Protein AF-A0AAE1LCQ9-F1 (afdb_monomer_lite)

InterPro domains:
  IPR027858 Protein BRAWNIN [PF14990] (91-135)
  IPR028183 Ubiquinol-cytochrome-c reductase complex assembly factor 5 [PF15114] (5-67)
  IPR028183 Ubiquinol-cytochrome-c reductase complex assembly factor 5 [PTHR35250] (4-75)

Organism: NCBI:txid407009

Structure (mmCIF, N/CA/C/O backbone):
data_AF-A0AAE1LCQ9-F1
#
_entry.id   AF-A0AAE1LCQ9-F1
#
loop_
_atom_site.group_PDB
_atom_site.id
_atom_site.type_symbol
_atom_site.label_atom_id
_atom_site.label_alt_id
_atom_site.label_comp_id
_atom_site.label_asym_id
_atom_site.label_entity_id
_atom_site.label_seq_id
_atom_site.pdbx_PDB_ins_code
_atom_site.Cartn_x
_atom_site.Cartn_y
_atom_site.Cartn_z
_atom_site.occupancy
_atom_site.B_iso_or_equiv
_atom_site.auth_seq_id
_atom_site.auth_comp_id
_atom_site.auth_asym_id
_atom_site.auth_atom_id
_atom_site.pdbx_PDB_model_num
ATOM 1 N N . MET A 1 1 ? 23.854 6.373 -14.107 1.00 40.31 1 MET A N 1
ATOM 2 C CA . MET A 1 1 ? 23.874 5.091 -14.846 1.00 40.31 1 MET A CA 1
ATOM 3 C C . MET A 1 1 ? 24.021 3.976 -13.820 1.00 40.31 1 MET A C 1
ATOM 5 O O . MET A 1 1 ? 25.042 3.927 -13.149 1.00 40.31 1 MET A O 1
ATOM 9 N N . TRP A 1 2 ? 22.970 3.187 -13.586 1.00 47.56 2 TRP A N 1
ATOM 10 C CA . TRP A 1 2 ? 22.926 2.194 -12.505 1.00 47.56 2 TRP A CA 1
ATOM 11 C C . TRP A 1 2 ? 23.998 1.109 -12.691 1.00 47.56 2 TRP A C 1
ATOM 13 O O . TRP A 1 2 ? 23.987 0.405 -13.700 1.00 47.56 2 TRP A O 1
ATOM 23 N N . ASN A 1 3 ? 24.907 0.953 -11.724 1.00 51.62 3 ASN A N 1
ATOM 24 C CA . ASN A 1 3 ? 25.948 -0.074 -11.767 1.00 51.62 3 ASN A CA 1
ATOM 25 C C . ASN A 1 3 ? 25.475 -1.315 -10.995 1.00 51.62 3 ASN A C 1
ATOM 27 O O . ASN A 1 3 ? 25.832 -1.543 -9.839 1.00 51.62 3 ASN A O 1
ATOM 31 N N . PHE A 1 4 ? 24.579 -2.089 -11.610 1.00 60.59 4 PHE A N 1
ATOM 32 C CA . PHE A 1 4 ? 24.112 -3.346 -11.029 1.00 60.59 4 PHE A CA 1
ATOM 33 C C . PHE A 1 4 ? 25.272 -4.348 -10.978 1.00 60.59 4 PHE A C 1
ATOM 35 O O . PHE A 1 4 ? 25.748 -4.812 -12.011 1.00 60.59 4 PHE A O 1
ATOM 42 N N . ARG A 1 5 ? 25.702 -4.714 -9.763 1.00 68.69 5 ARG A N 1
ATOM 43 C CA . ARG A 1 5 ? 26.813 -5.656 -9.529 1.00 68.69 5 ARG A CA 1
ATOM 44 C C . ARG A 1 5 ? 26.569 -7.045 -10.148 1.00 68.69 5 ARG A C 1
ATOM 46 O O . ARG A 1 5 ? 27.521 -7.723 -10.513 1.00 68.69 5 ARG A O 1
ATOM 53 N N . SER A 1 6 ? 25.310 -7.471 -10.299 1.00 78.50 6 SER A N 1
ATOM 54 C CA . SER A 1 6 ? 24.944 -8.761 -10.904 1.00 78.50 6 SER A CA 1
ATOM 55 C C . SER A 1 6 ? 24.273 -8.580 -12.266 1.00 78.50 6 SER A C 1
ATOM 57 O O . SER A 1 6 ? 23.207 -7.968 -12.378 1.00 78.50 6 SER A O 1
ATOM 59 N N . LYS A 1 7 ? 24.868 -9.182 -13.305 1.00 80.94 7 LYS A N 1
ATOM 60 C CA . LYS A 1 7 ? 24.353 -9.146 -14.684 1.00 80.94 7 LYS A CA 1
ATOM 61 C C . LYS A 1 7 ? 22.967 -9.793 -14.807 1.00 80.94 7 LYS A C 1
ATOM 63 O O . LYS A 1 7 ? 22.137 -9.288 -15.555 1.00 80.94 7 LYS A O 1
ATOM 68 N N . ARG A 1 8 ? 22.686 -10.846 -14.026 1.00 81.38 8 ARG A N 1
ATOM 69 C CA . ARG A 1 8 ? 21.384 -11.542 -14.026 1.00 81.38 8 ARG A CA 1
ATOM 70 C C . ARG A 1 8 ? 20.268 -10.675 -13.455 1.00 81.38 8 ARG A C 1
ATOM 72 O O . ARG A 1 8 ? 19.194 -10.615 -14.040 1.00 81.38 8 ARG A O 1
ATOM 79 N N . LEU A 1 9 ? 20.546 -9.959 -12.365 1.00 76.12 9 LEU A N 1
ATOM 80 C CA . LEU A 1 9 ? 19.574 -9.065 -11.733 1.00 76.12 9 LEU A CA 1
ATOM 81 C C . LEU A 1 9 ? 19.228 -7.896 -12.663 1.00 76.12 9 LEU A C 1
ATOM 83 O O . LEU A 1 9 ? 18.062 -7.581 -12.871 1.00 76.12 9 LEU A O 1
ATOM 87 N N . ALA A 1 10 ? 20.247 -7.320 -13.305 1.00 77.31 10 ALA A N 1
ATOM 88 C CA . ALA A 1 10 ? 20.065 -6.266 -14.297 1.00 77.31 10 ALA A CA 1
ATOM 89 C C . ALA A 1 10 ? 19.301 -6.744 -15.541 1.00 77.31 10 ALA A C 1
ATOM 91 O O . ALA A 1 10 ? 18.628 -5.953 -16.197 1.00 77.31 10 ALA A O 1
ATOM 92 N N . GLN A 1 11 ? 19.444 -8.016 -15.917 1.00 80.19 11 GLN A N 1
ATOM 93 C CA . GLN A 1 11 ? 18.751 -8.603 -17.062 1.00 80.19 11 GLN A CA 1
ATOM 94 C C . GLN A 1 11 ? 17.288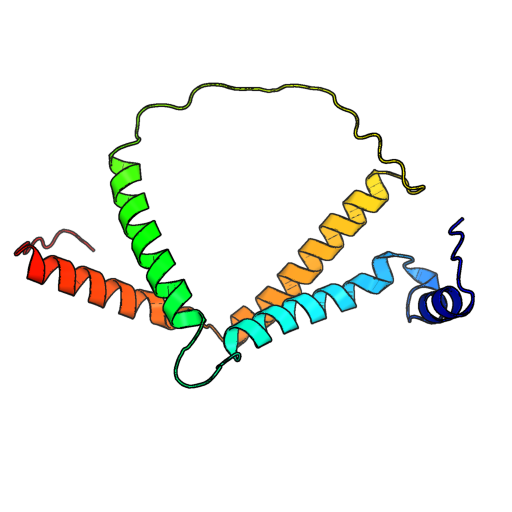 -8.918 -16.732 1.00 80.19 11 GLN A C 1
ATOM 96 O O . GLN A 1 11 ? 16.418 -8.582 -17.526 1.00 80.19 11 GLN A O 1
ATOM 101 N N . LEU A 1 12 ? 17.012 -9.441 -15.534 1.00 80.44 12 LEU A N 1
ATOM 102 C CA . LEU A 1 12 ? 15.657 -9.612 -15.001 1.00 80.44 12 LEU A CA 1
ATOM 103 C C . LEU A 1 12 ? 14.906 -8.279 -14.915 1.00 80.44 12 LEU A C 1
ATOM 105 O O . LEU A 1 12 ? 13.807 -8.162 -15.447 1.00 80.44 12 LEU A O 1
ATOM 109 N N . LEU A 1 13 ? 15.529 -7.256 -14.319 1.00 76.12 13 LEU A N 1
ATOM 110 C CA . LEU A 1 13 ? 14.911 -5.940 -14.139 1.00 76.12 13 LEU A CA 1
ATOM 111 C C . LEU A 1 13 ? 14.621 -5.246 -15.484 1.00 76.12 13 LEU A C 1
ATOM 113 O O . LEU A 1 13 ? 13.584 -4.613 -15.642 1.00 76.12 13 LEU A O 1
ATOM 117 N N . ARG A 1 14 ? 15.511 -5.405 -16.478 1.00 73.06 14 ARG A N 1
ATOM 118 C CA . ARG A 1 14 ? 15.331 -4.849 -17.834 1.00 73.06 14 ARG A CA 1
ATOM 119 C C . ARG A 1 14 ? 14.323 -5.610 -18.695 1.00 73.06 14 ARG A C 1
ATOM 121 O O . ARG A 1 14 ? 13.810 -5.024 -19.644 1.00 73.06 14 ARG A O 1
ATOM 128 N N . ASN A 1 15 ? 14.064 -6.884 -18.397 1.00 85.31 15 ASN A N 1
ATOM 129 C CA . ASN A 1 15 ? 13.074 -7.693 -19.112 1.00 85.31 15 ASN A CA 1
ATOM 130 C C . ASN A 1 15 ? 11.643 -7.482 -18.586 1.00 85.31 15 ASN A C 1
ATOM 132 O O . ASN A 1 15 ? 10.701 -8.054 -19.126 1.00 85.31 15 ASN A O 1
ATOM 136 N N . TYR A 1 16 ? 11.474 -6.673 -17.534 1.00 82.00 16 TYR A N 1
ATOM 137 C CA . TYR A 1 16 ? 10.164 -6.365 -16.979 1.00 82.00 16 TYR A CA 1
ATOM 138 C C . TYR A 1 16 ? 9.329 -5.516 -17.964 1.00 82.00 16 TYR A C 1
ATOM 140 O O . TYR A 1 16 ? 9.840 -4.526 -18.512 1.00 82.00 16 TYR A O 1
ATOM 148 N N . PRO A 1 17 ? 8.054 -5.876 -18.211 1.00 81.50 17 PRO A N 1
ATOM 149 C CA . PRO A 1 17 ? 7.198 -5.166 -19.157 1.00 81.50 17 PRO A CA 1
ATOM 150 C C . PRO A 1 17 ? 7.037 -3.691 -18.762 1.00 81.50 17 PRO A C 1
ATOM 152 O O . PRO A 1 17 ? 6.787 -3.361 -17.607 1.00 81.50 17 PRO A O 1
ATOM 155 N N . GLY A 1 18 ? 7.211 -2.780 -19.725 1.00 78.56 18 GLY A N 1
ATOM 156 C CA . GLY A 1 18 ? 7.078 -1.334 -19.499 1.00 78.56 18 GLY A CA 1
ATOM 157 C C . GLY A 1 18 ? 8.324 -0.630 -18.947 1.00 78.56 18 GLY A C 1
ATOM 158 O O . GLY A 1 18 ? 8.344 0.599 -18.895 1.00 78.56 18 GLY A O 1
ATOM 159 N N . TYR A 1 19 ? 9.405 -1.355 -18.622 1.00 80.25 19 TYR A N 1
ATOM 160 C CA . TYR A 1 19 ? 10.650 -0.728 -18.152 1.00 80.25 19 TYR A CA 1
ATOM 161 C C . TYR A 1 19 ? 11.282 0.194 -19.210 1.00 80.25 19 TYR A C 1
ATOM 163 O O . TYR A 1 19 ? 11.813 1.253 -18.881 1.00 80.25 19 TYR A O 1
ATOM 171 N N . LYS A 1 20 ? 11.188 -0.168 -20.499 1.00 78.75 20 LYS A N 1
ATOM 172 C CA . LYS A 1 20 ? 11.754 0.621 -21.612 1.00 78.75 20 LYS A CA 1
ATOM 173 C C . LYS A 1 20 ? 11.006 1.933 -21.893 1.00 78.75 20 LYS A C 1
ATOM 175 O O . LYS A 1 20 ? 11.613 2.842 -22.444 1.00 78.75 20 LYS A O 1
ATOM 180 N N . THR A 1 21 ? 9.722 2.031 -21.542 1.00 82.25 21 THR A N 1
ATOM 181 C CA . THR A 1 21 ? 8.864 3.189 -21.856 1.00 82.25 21 THR A CA 1
ATOM 182 C C . THR A 1 21 ? 8.589 4.073 -20.638 1.00 82.25 21 THR A C 1
ATOM 184 O O . THR A 1 21 ? 8.620 5.292 -20.759 1.00 82.25 21 THR A O 1
ATOM 187 N N . ILE A 1 22 ? 8.364 3.480 -19.460 1.00 81.81 22 ILE A N 1
ATOM 188 C CA . ILE A 1 22 ? 7.914 4.176 -18.236 1.00 81.81 22 ILE A CA 1
ATOM 189 C C . ILE A 1 22 ? 9.055 4.286 -17.196 1.00 81.81 22 ILE A C 1
ATOM 191 O O . ILE A 1 22 ? 8.989 5.059 -16.237 1.00 81.81 22 ILE A O 1
ATOM 195 N N . GLY A 1 23 ? 10.154 3.548 -17.398 1.00 81.69 23 GLY A N 1
ATOM 196 C CA . GLY A 1 23 ? 11.323 3.561 -16.521 1.00 81.69 23 GLY A CA 1
ATOM 197 C C . GLY A 1 23 ? 11.053 2.903 -15.165 1.00 81.69 23 GLY A C 1
ATOM 198 O O . GLY A 1 23 ? 10.376 1.883 -15.073 1.00 81.69 23 GLY A O 1
ATOM 199 N N . GLU A 1 24 ? 11.587 3.493 -14.096 1.00 80.25 24 GLU A N 1
ATOM 200 C CA . GLU A 1 24 ? 11.492 2.979 -12.717 1.00 80.25 24 GLU A CA 1
ATOM 201 C C . GLU A 1 24 ? 10.038 2.859 -12.213 1.00 80.25 24 GLU A C 1
ATOM 203 O O . GLU A 1 24 ? 9.735 1.993 -11.397 1.00 80.25 24 GLU A O 1
ATOM 208 N N . PHE A 1 25 ? 9.110 3.654 -12.755 1.00 84.75 25 PHE A N 1
ATOM 209 C CA . PHE A 1 25 ? 7.686 3.597 -12.409 1.00 84.75 25 PHE A CA 1
ATOM 210 C C . PHE A 1 25 ? 6.963 2.359 -12.966 1.00 84.75 25 PHE A C 1
ATOM 212 O O . PHE A 1 25 ? 5.842 2.071 -12.555 1.00 84.75 25 PHE A O 1
ATOM 219 N N . ALA A 1 26 ? 7.589 1.579 -13.852 1.00 86.31 26 ALA A N 1
ATOM 220 C CA . ALA A 1 26 ? 7.008 0.328 -14.342 1.00 86.31 26 ALA A CA 1
ATOM 221 C C . ALA A 1 26 ? 6.736 -0.680 -13.208 1.00 86.31 26 ALA A C 1
ATOM 223 O O . ALA A 1 26 ? 5.866 -1.534 -13.342 1.00 86.31 26 ALA A O 1
ATOM 224 N N . PHE A 1 27 ? 7.428 -0.555 -12.071 1.00 85.44 27 PHE A N 1
ATOM 225 C CA . PHE A 1 27 ? 7.233 -1.418 -10.904 1.00 85.44 27 PHE A CA 1
ATOM 226 C C . PHE A 1 27 ? 6.024 -1.034 -10.031 1.00 85.44 27 PHE A C 1
ATOM 228 O O . PHE A 1 27 ? 5.706 -1.770 -9.102 1.00 85.44 27 PHE A O 1
ATOM 235 N N . LEU A 1 28 ? 5.306 0.063 -10.316 1.00 89.62 28 LEU A N 1
ATOM 236 C CA . LEU A 1 28 ? 4.134 0.486 -9.528 1.00 89.62 28 LEU A CA 1
ATOM 237 C C . LEU A 1 28 ? 3.031 -0.575 -9.374 1.00 89.62 28 LEU A C 1
ATOM 239 O O . LEU A 1 28 ? 2.510 -0.702 -8.263 1.00 89.62 28 LEU A O 1
ATOM 243 N N . PRO A 1 29 ? 2.670 -1.348 -10.418 1.00 90.19 29 PRO A N 1
ATOM 244 C CA . PRO A 1 29 ? 1.670 -2.405 -10.298 1.00 90.19 29 PRO A CA 1
ATOM 245 C C . PRO A 1 29 ? 2.059 -3.489 -9.286 1.00 90.19 29 PRO A C 1
ATOM 247 O O . PRO A 1 29 ? 1.187 -4.080 -8.658 1.00 90.19 29 PRO A O 1
ATOM 250 N N . VAL A 1 30 ? 3.359 -3.721 -9.068 1.00 91.88 30 VAL A N 1
ATOM 251 C CA . VAL A 1 30 ? 3.830 -4.660 -8.038 1.00 91.88 30 VAL A CA 1
ATOM 252 C C . VAL A 1 30 ? 3.443 -4.159 -6.648 1.00 91.88 30 VAL A C 1
ATOM 254 O O . VAL A 1 30 ? 2.953 -4.938 -5.837 1.00 91.88 30 VAL A O 1
ATOM 257 N N . PHE A 1 31 ? 3.597 -2.857 -6.383 1.00 91.81 31 PHE A N 1
ATOM 258 C CA . PHE A 1 31 ? 3.193 -2.252 -5.110 1.00 91.81 31 PHE A CA 1
ATOM 259 C C . PHE A 1 31 ? 1.677 -2.268 -4.911 1.00 91.81 31 PHE A C 1
ATOM 261 O O . PHE A 1 31 ? 1.225 -2.479 -3.791 1.00 91.81 31 PHE A O 1
ATOM 268 N N . PHE A 1 32 ? 0.898 -2.120 -5.985 1.00 94.44 32 PHE A N 1
ATOM 269 C CA . PHE A 1 32 ? -0.558 -2.262 -5.933 1.00 94.44 32 PHE A CA 1
ATOM 270 C C . PHE A 1 32 ? -0.966 -3.669 -5.477 1.00 94.44 32 PHE A C 1
ATOM 272 O O . PHE A 1 32 ? -1.704 -3.826 -4.507 1.00 94.44 32 PHE A O 1
ATOM 279 N N . VAL A 1 33 ? -0.432 -4.704 -6.136 1.00 94.88 33 VAL A N 1
ATOM 280 C CA . VAL A 1 33 ? -0.715 -6.102 -5.775 1.00 94.88 33 VAL A CA 1
ATOM 281 C C . VAL A 1 33 ? -0.200 -6.420 -4.372 1.00 94.88 33 VAL A C 1
ATOM 283 O O . VAL A 1 33 ? -0.881 -7.110 -3.622 1.00 94.88 33 VAL A O 1
ATOM 286 N N . ALA A 1 34 ? 0.963 -5.891 -3.985 1.00 94.31 34 ALA A N 1
ATOM 287 C CA . ALA A 1 34 ? 1.499 -6.062 -2.639 1.00 94.31 34 ALA A CA 1
ATOM 288 C C . ALA A 1 34 ? 0.586 -5.445 -1.565 1.00 94.31 34 ALA A C 1
ATOM 290 O O . ALA A 1 34 ? 0.336 -6.093 -0.552 1.00 94.31 34 ALA A O 1
ATOM 291 N N . GLY A 1 35 ? 0.050 -4.241 -1.795 1.00 91.56 35 GLY A N 1
ATOM 292 C CA . GLY A 1 35 ? -0.915 -3.603 -0.893 1.00 91.56 35 GLY A CA 1
ATOM 293 C C . GLY A 1 35 ? -2.205 -4.413 -0.753 1.00 91.56 35 GLY A C 1
ATOM 294 O O . GLY A 1 35 ? -2.634 -4.712 0.359 1.00 91.56 35 GLY A O 1
ATOM 295 N N . ALA A 1 36 ? -2.760 -4.868 -1.879 1.00 92.62 36 ALA A N 1
ATOM 296 C CA . ALA A 1 36 ? -3.928 -5.749 -1.904 1.00 92.62 36 ALA A CA 1
ATOM 297 C C . ALA A 1 36 ? -3.681 -7.073 -1.152 1.00 92.62 36 ALA A C 1
ATOM 299 O O . ALA A 1 36 ? -4.508 -7.524 -0.358 1.00 92.62 36 ALA A O 1
ATOM 300 N N . ALA A 1 37 ? -2.521 -7.695 -1.378 1.00 93.56 37 ALA A N 1
ATOM 301 C CA . ALA A 1 37 ? -2.144 -8.950 -0.742 1.00 93.56 37 ALA A CA 1
ATOM 302 C C . ALA A 1 37 ? -1.951 -8.798 0.772 1.00 93.56 37 ALA A C 1
ATOM 304 O O . ALA A 1 37 ? -2.346 -9.687 1.522 1.00 93.56 37 ALA A O 1
ATOM 305 N N . LEU A 1 38 ? -1.377 -7.683 1.234 1.00 89.00 38 LEU A N 1
ATOM 306 C CA . LEU A 1 38 ? -1.171 -7.423 2.659 1.00 89.00 38 LEU A CA 1
ATOM 307 C C . LEU A 1 38 ? -2.508 -7.347 3.405 1.00 89.00 38 LEU A C 1
ATOM 309 O O . LEU A 1 38 ? -2.656 -7.982 4.450 1.00 89.00 38 LEU A O 1
ATOM 313 N N . GLU A 1 39 ? -3.504 -6.656 2.846 1.00 84.75 39 GLU A N 1
ATOM 314 C CA . GLU A 1 39 ? -4.857 -6.666 3.411 1.00 84.75 39 GLU A CA 1
ATOM 315 C C . GLU A 1 39 ? -5.492 -8.051 3.391 1.00 84.75 39 GLU A C 1
ATOM 317 O O . GLU A 1 39 ? -6.043 -8.487 4.401 1.00 84.75 39 GLU A O 1
ATOM 322 N N . PHE A 1 40 ? -5.392 -8.766 2.270 1.00 89.00 40 PHE A N 1
ATOM 323 C CA . PHE A 1 40 ? -5.941 -10.114 2.159 1.00 89.00 40 PHE A CA 1
ATOM 324 C C . PHE A 1 40 ? -5.344 -11.061 3.205 1.00 89.00 40 PHE A C 1
ATOM 326 O O . PHE A 1 40 ? -6.074 -11.831 3.833 1.00 89.00 40 PHE A O 1
ATOM 333 N N . VAL A 1 41 ? -4.029 -10.987 3.417 1.00 89.00 41 VAL A N 1
ATOM 334 C CA . VAL A 1 41 ? -3.335 -11.752 4.452 1.00 89.00 41 VAL A CA 1
ATOM 335 C C . VAL A 1 41 ? -3.839 -11.331 5.824 1.00 89.00 41 VAL A C 1
ATOM 337 O O . VAL A 1 41 ? -4.267 -12.188 6.582 1.00 89.00 41 VAL A O 1
ATOM 340 N N . MET A 1 42 ? -3.878 -10.036 6.142 1.00 84.38 42 MET A N 1
ATOM 341 C CA . MET A 1 42 ? -4.366 -9.568 7.443 1.00 84.38 42 MET A CA 1
ATOM 342 C C . MET A 1 42 ? -5.801 -10.039 7.745 1.00 84.38 42 MET A C 1
ATOM 344 O O . MET A 1 42 ? -6.106 -10.357 8.894 1.00 84.38 42 MET A O 1
ATOM 348 N N . ILE A 1 43 ? -6.671 -10.099 6.732 1.00 76.94 43 ILE A N 1
ATOM 349 C CA . ILE A 1 43 ? -8.067 -10.533 6.875 1.00 76.94 43 ILE A CA 1
ATOM 350 C C . ILE A 1 43 ? -8.170 -12.049 7.073 1.00 76.94 43 ILE A C 1
ATOM 352 O O . ILE A 1 43 ? -8.889 -12.496 7.965 1.00 76.94 43 ILE A O 1
ATOM 356 N N . ASN A 1 44 ? -7.466 -12.836 6.256 1.00 78.88 44 ASN A N 1
ATOM 357 C CA . ASN A 1 44 ? -7.616 -14.294 6.229 1.00 78.88 44 ASN A CA 1
ATOM 358 C C . ASN A 1 44 ? -6.645 -15.038 7.150 1.00 78.88 44 ASN A C 1
ATOM 360 O O . ASN A 1 44 ? -6.773 -16.252 7.317 1.00 78.88 44 ASN A O 1
ATOM 364 N N . TRP A 1 45 ? -5.655 -14.357 7.734 1.00 76.38 45 TRP A N 1
ATOM 365 C CA . TRP A 1 45 ? -4.670 -15.002 8.594 1.00 76.38 45 TRP A CA 1
ATOM 366 C C . TRP A 1 45 ? -5.294 -15.426 9.928 1.00 76.38 45 TRP A C 1
ATOM 368 O O . TRP A 1 45 ? -5.332 -14.685 10.915 1.00 76.38 45 TRP A O 1
ATOM 378 N N . HIS A 1 46 ? -5.763 -16.671 9.953 1.00 69.12 46 HIS A N 1
ATOM 379 C CA . HIS A 1 46 ? -6.257 -17.369 11.129 1.00 69.12 46 HIS A CA 1
ATOM 380 C C . HIS A 1 46 ? -5.239 -18.432 11.542 1.00 69.12 46 HIS A C 1
ATOM 382 O O . HIS A 1 46 ? -5.074 -19.438 10.857 1.00 69.12 46 HIS A O 1
ATOM 388 N N . PHE A 1 47 ? -4.545 -18.217 12.661 1.00 55.00 47 PHE A N 1
ATOM 389 C CA . PHE A 1 47 ? -3.620 -19.208 13.211 1.00 55.00 47 PHE A CA 1
ATOM 390 C C . PHE A 1 47 ? -4.279 -19.888 14.421 1.00 55.00 47 PHE A C 1
ATOM 392 O O . PHE A 1 47 ? -4.184 -19.408 15.549 1.00 55.00 47 PHE A O 1
ATOM 399 N N . GLY A 1 48 ? -5.005 -20.984 14.176 1.00 65.75 48 GLY A N 1
ATOM 400 C CA . GLY A 1 48 ? -5.737 -21.728 15.213 1.00 65.75 48 GLY A CA 1
ATOM 401 C C . GLY A 1 48 ? -6.983 -20.991 15.731 1.00 65.75 48 GLY A C 1
ATOM 402 O O . GLY A 1 48 ? -7.705 -20.364 14.960 1.00 65.75 48 GLY A O 1
ATOM 403 N N . GLU A 1 49 ? -7.250 -21.052 17.039 1.00 61.84 49 GLU A N 1
ATOM 404 C CA . GLU A 1 49 ? -8.434 -20.429 17.670 1.00 61.84 49 GLU A CA 1
ATOM 405 C C . GLU A 1 49 ? -8.298 -18.910 17.910 1.00 61.84 49 GLU A C 1
ATOM 407 O O . GLU A 1 49 ? -9.271 -18.227 18.246 1.00 61.84 49 GLU A O 1
ATOM 412 N N . VAL A 1 50 ? -7.097 -18.349 17.730 1.00 56.31 50 VAL A N 1
ATOM 413 C CA . VAL A 1 50 ? -6.800 -16.940 18.012 1.00 56.31 50 VAL A CA 1
ATOM 414 C C . VAL A 1 50 ? -6.783 -16.114 16.727 1.00 56.31 50 VAL A C 1
ATOM 416 O O . VAL A 1 50 ? -5.931 -16.253 15.854 1.00 56.31 50 VAL A O 1
ATOM 419 N N . ASN A 1 51 ? -7.756 -15.213 16.601 1.00 63.41 51 ASN A N 1
ATOM 420 C CA . ASN A 1 51 ? -7.857 -14.300 15.467 1.00 63.41 51 ASN A CA 1
ATOM 421 C C . ASN A 1 51 ? -7.119 -12.984 15.785 1.00 63.41 51 ASN A C 1
ATOM 423 O O . ASN A 1 51 ? -7.530 -12.251 16.690 1.00 63.41 51 ASN A O 1
ATOM 427 N N . PHE A 1 52 ? -6.067 -12.670 15.015 1.00 63.25 52 PHE A N 1
ATOM 428 C CA . PHE A 1 52 ? -5.285 -11.427 15.127 1.00 63.25 52 PHE A CA 1
ATOM 429 C C . PHE A 1 52 ? -6.171 -10.180 15.117 1.00 63.25 52 PHE A C 1
ATOM 431 O O . PHE A 1 52 ? -5.970 -9.251 15.904 1.00 63.25 52 PHE A O 1
ATOM 438 N N . TYR A 1 53 ? -7.205 -10.200 14.279 1.00 59.75 53 TYR A N 1
ATOM 439 C CA . TYR A 1 53 ? -8.126 -9.094 14.121 1.00 59.75 53 TYR A CA 1
ATOM 440 C C . TYR A 1 53 ? -8.911 -8.829 15.409 1.00 59.75 53 TYR A C 1
ATOM 442 O O . TYR A 1 53 ? -9.011 -7.688 15.840 1.00 59.75 53 TYR A O 1
ATOM 450 N N . LYS A 1 54 ? -9.393 -9.863 16.110 1.00 67.88 54 LYS A N 1
ATOM 451 C CA . LYS A 1 54 ? -10.147 -9.690 17.370 1.00 67.88 54 LYS A CA 1
ATOM 452 C C . LYS A 1 54 ? -9.295 -9.047 18.468 1.00 67.88 54 LYS A C 1
ATOM 454 O O . LYS A 1 54 ? -9.768 -8.159 19.176 1.00 67.88 54 LYS A O 1
ATOM 459 N N . THR A 1 55 ? -8.033 -9.454 18.581 1.00 70.56 55 THR A N 1
ATOM 460 C CA . THR A 1 55 ? -7.092 -8.898 19.564 1.00 70.56 55 THR A CA 1
ATOM 461 C C . THR A 1 55 ? -6.731 -7.449 19.243 1.00 70.56 55 THR A C 1
ATOM 463 O O . THR A 1 55 ? -6.720 -6.607 20.142 1.00 70.56 55 THR A O 1
ATOM 466 N N . PHE A 1 56 ? -6.487 -7.138 17.967 1.00 71.25 56 PHE A N 1
ATOM 467 C CA . PHE A 1 56 ? -6.197 -5.780 17.508 1.00 71.25 56 PHE A CA 1
ATOM 468 C C . PHE A 1 56 ? -7.398 -4.840 17.692 1.00 71.25 56 PHE A C 1
ATOM 470 O O . PHE A 1 56 ? -7.258 -3.760 18.266 1.00 71.25 56 PHE A O 1
ATOM 477 N N . LYS A 1 57 ? -8.601 -5.295 17.317 1.00 68.94 57 LYS A N 1
ATOM 478 C CA . LYS A 1 57 ? -9.869 -4.581 17.526 1.00 68.94 57 LYS A CA 1
ATOM 479 C C . LYS A 1 57 ? -10.101 -4.227 18.990 1.00 68.94 57 LYS A C 1
ATOM 481 O O . LYS A 1 57 ? -10.389 -3.080 19.312 1.00 68.94 57 LYS A O 1
ATOM 486 N N . ARG A 1 58 ? -9.910 -5.194 19.893 1.00 72.38 58 ARG A N 1
ATOM 487 C CA . ARG A 1 58 ? -10.087 -4.991 21.339 1.00 72.38 58 ARG A CA 1
ATOM 488 C C . ARG A 1 58 ? -9.143 -3.927 21.907 1.00 72.38 58 ARG A C 1
ATOM 490 O O . ARG A 1 58 ? -9.514 -3.249 22.857 1.00 72.38 58 ARG A O 1
ATOM 497 N N . ARG A 1 59 ? -7.936 -3.779 21.350 1.00 76.00 59 ARG A N 1
ATOM 498 C CA . ARG A 1 59 ? -6.987 -2.729 21.755 1.00 76.00 59 ARG A CA 1
ATOM 499 C C . ARG A 1 59 ? -7.405 -1.356 21.232 1.00 76.00 59 ARG A C 1
ATOM 501 O O . ARG A 1 59 ? -7.472 -0.431 22.028 1.00 76.00 59 ARG A O 1
ATOM 508 N N . GLN A 1 60 ? -7.790 -1.251 19.959 1.00 74.94 60 GLN A N 1
ATOM 509 C CA . GLN A 1 60 ? -8.259 0.018 19.388 1.00 74.94 60 GLN A CA 1
ATOM 510 C C . GLN A 1 60 ? -9.537 0.548 20.046 1.00 74.94 60 GLN A C 1
ATOM 512 O O . GLN A 1 60 ? -9.684 1.752 20.210 1.00 74.94 60 GLN A O 1
ATOM 517 N N . VAL A 1 61 ? -10.465 -0.331 20.437 1.00 70.50 61 VAL A N 1
ATOM 518 C CA . VAL A 1 61 ? -11.686 0.089 21.147 1.00 70.50 61 VAL A CA 1
ATOM 519 C C . VAL A 1 61 ? -11.348 0.688 22.514 1.00 70.50 61 VAL A C 1
ATOM 521 O O . VAL A 1 61 ? -11.905 1.721 22.874 1.00 70.50 61 VAL A O 1
ATOM 524 N N . LYS A 1 62 ? -10.400 0.090 23.247 1.00 71.19 62 LYS A N 1
ATOM 525 C CA . LYS A 1 62 ? -9.924 0.630 24.530 1.00 71.19 62 LYS A CA 1
ATOM 526 C C . LYS A 1 62 ? -9.230 1.975 24.355 1.00 71.19 62 LYS A C 1
ATOM 528 O O . LYS A 1 62 ? -9.564 2.919 25.056 1.00 71.19 62 LYS A O 1
ATOM 533 N N . GLU A 1 63 ? -8.337 2.068 23.375 1.00 78.00 63 GLU A N 1
ATOM 534 C CA . GLU A 1 63 ? -7.588 3.290 23.087 1.00 78.00 63 GLU A CA 1
ATOM 535 C C . GLU A 1 63 ? -8.507 4.433 22.641 1.00 78.00 63 GLU A C 1
ATOM 537 O O . GLU A 1 63 ? -8.376 5.535 23.149 1.00 78.00 63 GLU A O 1
ATOM 542 N N . LYS A 1 64 ? -9.512 4.177 21.790 1.00 73.12 64 LYS A N 1
ATOM 543 C CA . LYS A 1 64 ? -10.506 5.195 21.404 1.00 73.12 64 LYS A CA 1
ATOM 544 C C . LYS A 1 64 ? -11.409 5.617 22.561 1.00 73.12 64 LYS A C 1
ATOM 546 O O . LYS A 1 64 ? -11.744 6.792 22.663 1.00 73.12 64 LYS A O 1
ATOM 551 N N . ALA A 1 65 ? -11.814 4.688 23.427 1.00 65.88 65 ALA A N 1
ATOM 552 C CA . ALA A 1 65 ? -12.591 5.025 24.619 1.00 65.88 65 ALA A CA 1
ATOM 553 C C . ALA A 1 65 ? -11.775 5.905 25.583 1.00 65.88 65 ALA A C 1
ATOM 555 O O . ALA A 1 65 ? -12.289 6.898 26.097 1.00 65.88 65 ALA A O 1
ATOM 556 N N . GLU A 1 66 ? -10.492 5.588 25.772 1.00 71.00 66 GLU A N 1
ATOM 557 C CA . GLU A 1 66 ? -9.554 6.377 26.576 1.00 71.00 66 GLU A CA 1
ATOM 558 C C . GLU A 1 66 ? -9.195 7.714 25.913 1.00 71.00 66 GLU A C 1
ATOM 560 O O . GLU A 1 66 ? -9.090 8.721 26.606 1.00 71.00 66 GLU A O 1
ATOM 565 N N . GLU A 1 67 ? -9.068 7.770 24.585 1.00 73.44 67 GLU A N 1
ATOM 566 C CA . GLU A 1 67 ? -8.812 8.997 23.826 1.00 73.44 67 GLU A CA 1
ATOM 567 C C . GLU A 1 67 ? -10.007 9.944 23.890 1.00 73.44 67 GLU A C 1
ATOM 569 O O . GLU A 1 67 ? -9.814 11.132 24.115 1.00 73.44 67 GLU A O 1
ATOM 574 N N . ILE A 1 68 ? -11.241 9.449 23.752 1.00 70.81 68 ILE A N 1
ATOM 575 C CA . ILE A 1 68 ? -12.444 10.276 23.912 1.00 70.81 68 ILE A CA 1
ATOM 576 C C . ILE A 1 68 ? -12.440 10.912 25.307 1.00 70.81 68 ILE A C 1
ATOM 578 O O . ILE A 1 68 ? -12.592 12.126 25.417 1.00 70.81 68 ILE A O 1
ATOM 582 N N . VAL A 1 69 ? -12.160 10.131 26.356 1.00 66.31 69 VAL A N 1
ATOM 583 C CA . VAL A 1 69 ? -12.044 10.620 27.741 1.00 66.31 69 VAL A CA 1
ATOM 584 C C . VAL A 1 69 ? -10.889 11.620 27.899 1.00 66.31 69 VAL A C 1
ATOM 586 O O . VAL A 1 69 ? -11.085 12.703 28.446 1.00 66.31 69 VAL A O 1
ATOM 589 N N . ASN A 1 70 ? -9.706 11.322 27.363 1.00 68.06 70 ASN A N 1
ATOM 590 C CA . ASN A 1 70 ? -8.535 12.195 27.442 1.00 68.06 70 ASN A CA 1
ATOM 591 C C . ASN A 1 70 ? -8.683 13.467 26.601 1.00 68.06 70 ASN A C 1
ATOM 593 O O . ASN A 1 70 ? -8.137 14.497 26.971 1.00 68.06 70 ASN A O 1
ATOM 597 N N . LYS A 1 71 ? -9.458 13.452 25.513 1.00 65.94 71 LYS A N 1
ATOM 598 C CA . LYS A 1 71 ? -9.767 14.624 24.680 1.00 65.94 71 LYS A CA 1
ATOM 599 C C . LYS A 1 71 ? -10.722 15.588 25.384 1.00 65.94 71 LYS A C 1
ATOM 601 O O . LYS A 1 71 ? -10.625 16.795 25.168 1.00 65.94 71 LYS A O 1
ATOM 606 N N . TYR A 1 72 ? -11.582 15.080 26.271 1.00 58.38 72 TYR A N 1
ATOM 607 C CA . TYR A 1 72 ? -12.312 15.916 27.228 1.00 58.38 72 TYR A CA 1
ATOM 608 C C . TYR A 1 72 ? -11.391 16.489 28.320 1.00 58.38 72 TYR A C 1
ATOM 610 O O . TYR A 1 72 ? -11.644 17.594 28.794 1.00 58.38 72 TYR A O 1
ATOM 618 N N . LEU A 1 73 ? -10.301 15.797 28.675 1.00 55.31 73 LEU A N 1
ATOM 619 C CA . LEU A 1 73 ? -9.327 16.248 29.682 1.00 55.31 73 LEU A CA 1
ATOM 620 C C . LEU A 1 73 ? -8.210 17.160 29.121 1.00 55.31 73 LEU A C 1
ATOM 622 O O . LEU A 1 73 ? -7.669 17.980 29.856 1.00 55.31 73 LEU A O 1
ATOM 626 N N . ALA A 1 74 ? -7.887 17.081 27.827 1.00 56.78 74 ALA A N 1
ATOM 627 C CA . ALA A 1 74 ? -6.719 17.720 27.206 1.00 56.78 74 ALA A CA 1
ATOM 628 C C . ALA A 1 74 ? -7.037 19.007 26.417 1.00 56.78 74 ALA A C 1
ATOM 630 O O . ALA A 1 74 ? -6.302 19.379 25.502 1.00 56.78 74 ALA A O 1
ATOM 631 N N . LYS A 1 75 ? -8.102 19.745 26.762 1.00 49.66 75 LYS A N 1
ATOM 632 C CA . LYS A 1 75 ? -8.406 21.052 26.135 1.00 49.66 75 LYS A CA 1
ATOM 633 C C . LYS A 1 75 ? -7.495 22.202 26.616 1.00 49.66 75 LYS A C 1
ATOM 635 O O . LYS A 1 75 ? -7.873 23.368 26.546 1.00 49.66 75 LYS A O 1
ATOM 640 N N . THR A 1 76 ? -6.277 21.898 27.053 1.00 54.28 76 THR A N 1
ATOM 641 C CA . THR A 1 76 ? -5.274 22.897 27.433 1.00 54.28 76 THR A CA 1
ATOM 642 C C . THR A 1 76 ? -3.888 22.373 27.040 1.00 54.28 76 THR A C 1
ATOM 644 O O . THR A 1 76 ? -3.514 21.287 27.465 1.00 54.28 76 THR A O 1
ATOM 647 N N . THR A 1 77 ? -3.136 23.164 26.256 1.00 43.59 77 THR A N 1
ATOM 648 C CA . THR A 1 77 ? -1.773 22.932 25.696 1.00 43.59 77 THR A CA 1
ATOM 649 C C . THR A 1 77 ? -1.698 21.922 24.533 1.00 43.59 77 THR A C 1
ATOM 651 O O . THR A 1 77 ? -2.064 20.770 24.672 1.00 43.59 77 THR A O 1
ATOM 654 N N . HIS A 1 78 ? -1.343 22.312 23.302 1.00 36.91 78 HIS A N 1
ATOM 655 C CA . HIS A 1 78 ? 0.007 22.718 22.897 1.00 36.91 78 HIS A CA 1
ATOM 656 C C . HIS A 1 78 ? 0.039 23.951 21.980 1.00 36.91 78 HIS A C 1
ATOM 658 O O . HIS A 1 78 ? -0.424 23.933 20.841 1.00 36.91 78 HIS A O 1
ATOM 664 N N . GLN A 1 79 ? 0.704 24.991 22.477 1.00 35.44 79 GLN A N 1
ATOM 665 C CA . GLN A 1 79 ? 1.397 25.993 21.682 1.00 35.44 79 GLN A CA 1
ATOM 666 C C . GLN A 1 79 ? 2.890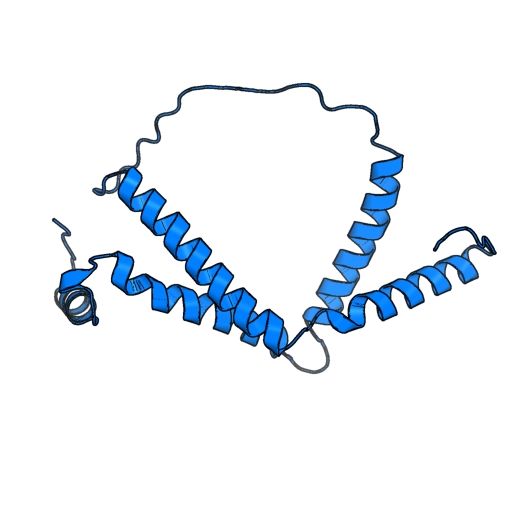 25.626 21.659 1.00 35.44 79 GLN A C 1
ATOM 668 O O . GLN A 1 79 ? 3.411 25.166 22.675 1.00 35.44 79 GLN A O 1
ATOM 673 N N . ALA A 1 80 ? 3.546 25.895 20.522 1.00 40.03 80 ALA A N 1
ATOM 674 C CA . 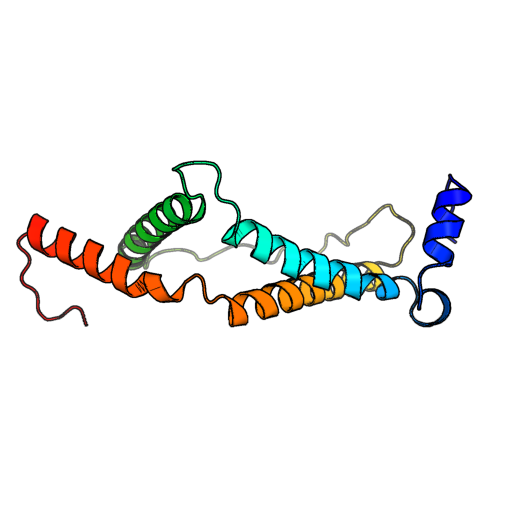ALA A 1 80 ? 4.980 25.719 20.229 1.00 40.03 80 ALA A CA 1
ATOM 675 C C . ALA A 1 80 ? 5.411 24.245 20.050 1.00 40.03 80 ALA A C 1
ATOM 677 O O . ALA A 1 80 ? 4.939 23.361 20.748 1.00 40.03 80 ALA A O 1
ATOM 678 N N . CYS A 1 81 ? 6.268 23.837 19.116 1.00 40.28 81 CYS A N 1
ATOM 679 C CA . CYS A 1 81 ? 7.396 24.406 18.366 1.00 40.28 81 CYS A CA 1
ATOM 680 C C . CYS A 1 81 ? 7.616 23.411 17.183 1.00 40.28 81 CYS A C 1
ATOM 682 O O . CYS A 1 81 ? 7.171 22.275 17.273 1.00 40.28 81 CYS A O 1
ATOM 684 N N . LEU A 1 82 ? 8.291 23.625 16.060 1.00 42.66 82 LEU A N 1
ATOM 685 C CA . LEU A 1 82 ? 9.203 24.643 15.575 1.00 42.66 82 LEU A CA 1
ATOM 686 C C . LEU A 1 82 ? 9.199 24.513 14.055 1.00 42.66 82 LEU A C 1
ATOM 688 O O . LEU A 1 82 ? 9.499 23.459 13.495 1.00 42.66 82 LEU A O 1
ATOM 692 N N . PHE A 1 83 ? 8.929 25.633 13.408 1.00 49.53 83 PHE A N 1
ATOM 693 C CA . PHE A 1 83 ? 9.345 25.909 12.049 1.00 49.53 83 PHE A CA 1
ATOM 694 C C . PHE A 1 83 ? 10.884 26.009 12.067 1.00 49.53 83 PHE A C 1
ATOM 696 O O . PHE A 1 83 ? 11.439 27.088 12.239 1.00 49.53 83 PHE A O 1
ATOM 703 N N . SER A 1 84 ? 11.593 24.877 12.008 1.00 43.47 84 SER A N 1
ATOM 704 C CA . SER A 1 84 ? 13.048 24.868 11.822 1.00 43.47 84 SER A CA 1
ATOM 705 C C . SER A 1 84 ? 13.338 24.512 10.374 1.00 43.47 84 SER A C 1
ATOM 707 O O . SER A 1 84 ? 13.225 23.370 9.931 1.00 43.47 84 SER A O 1
ATOM 709 N N . THR A 1 85 ? 13.630 25.556 9.614 1.00 53.47 85 THR A N 1
ATOM 710 C CA . THR A 1 85 ? 14.097 25.490 8.240 1.00 53.47 85 THR A CA 1
ATOM 711 C C . THR A 1 85 ? 15.419 24.738 8.133 1.00 53.47 85 THR A C 1
ATOM 713 O O . THR A 1 85 ? 16.314 24.914 8.956 1.00 53.47 85 THR A O 1
ATOM 716 N N . LEU A 1 86 ? 15.571 24.062 6.992 1.00 53.50 86 LEU A N 1
ATOM 717 C CA . LEU A 1 86 ? 16.849 23.844 6.316 1.00 53.50 86 LEU A CA 1
ATOM 718 C C . LEU A 1 86 ? 17.780 22.777 6.921 1.00 53.50 86 LEU A C 1
ATOM 720 O O . LEU A 1 86 ? 18.899 23.061 7.327 1.00 53.50 86 LEU A O 1
ATOM 724 N N . TRP A 1 87 ? 17.390 21.510 6.789 1.00 36.16 87 TRP A N 1
ATOM 725 C CA . TRP A 1 87 ? 18.358 20.480 6.401 1.00 36.16 87 TRP A CA 1
ATOM 726 C C . TRP A 1 87 ? 17.951 19.924 5.045 1.00 36.16 87 TRP A C 1
ATOM 728 O O . TRP A 1 87 ? 17.145 19.004 4.921 1.00 36.16 87 TRP A O 1
ATOM 738 N N . ILE A 1 88 ? 18.507 20.560 4.012 1.00 49.12 88 ILE A N 1
ATOM 739 C CA . ILE A 1 88 ? 18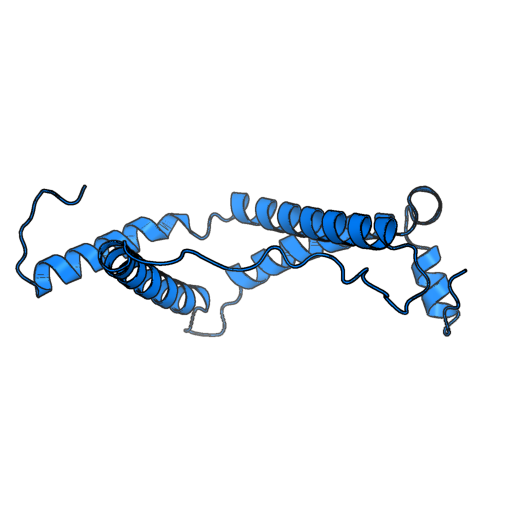.576 20.034 2.653 1.00 49.12 88 ILE A CA 1
ATOM 740 C C . ILE A 1 88 ? 19.025 18.586 2.768 1.00 49.12 88 ILE A C 1
ATOM 742 O O . ILE A 1 88 ? 20.127 18.287 3.234 1.00 49.12 88 ILE A O 1
ATOM 746 N N . VAL A 1 89 ? 18.125 17.692 2.387 1.00 56.34 89 VAL A N 1
ATOM 747 C CA . VAL A 1 89 ? 18.312 16.268 2.545 1.00 56.34 89 VAL A CA 1
ATOM 748 C C . VAL A 1 89 ? 19.445 15.829 1.619 1.00 56.34 89 VAL A C 1
ATOM 750 O O . VAL A 1 89 ? 19.267 15.641 0.420 1.00 56.34 89 VAL A O 1
ATOM 753 N N . LYS A 1 90 ? 20.664 15.707 2.136 1.00 48.41 90 LYS A N 1
ATOM 754 C CA . LYS A 1 90 ? 21.790 15.183 1.362 1.00 48.41 90 LYS A CA 1
ATOM 755 C C . LYS A 1 90 ? 21.716 13.660 1.424 1.00 48.41 90 LYS A C 1
ATOM 757 O O . LYS A 1 90 ? 22.245 13.055 2.349 1.00 48.41 90 LYS A O 1
ATOM 762 N N . MET A 1 91 ? 21.018 13.038 0.470 1.00 63.75 91 MET A N 1
ATOM 763 C CA . MET A 1 91 ? 21.044 11.578 0.342 1.00 63.75 91 MET A CA 1
ATOM 764 C C . MET A 1 91 ? 22.237 11.122 -0.513 1.00 63.75 91 MET A C 1
ATOM 766 O O . MET A 1 91 ? 22.474 11.697 -1.576 1.00 63.75 91 MET A O 1
ATOM 770 N N . PRO A 1 92 ? 22.982 10.088 -0.080 1.00 51.75 92 PRO A N 1
ATOM 771 C CA . PRO A 1 92 ? 24.215 9.616 -0.714 1.00 51.75 92 PRO A CA 1
ATOM 772 C C . PRO A 1 92 ? 23.991 8.546 -1.800 1.00 51.75 92 PRO A C 1
ATOM 774 O O . PRO A 1 92 ? 24.917 7.815 -2.139 1.00 51.75 92 PRO A O 1
ATOM 777 N N . TYR A 1 93 ? 22.777 8.410 -2.341 1.00 58.38 93 TYR A N 1
ATOM 778 C CA . TYR A 1 93 ? 22.476 7.427 -3.387 1.00 58.38 93 TYR A CA 1
ATOM 779 C C . TYR A 1 93 ? 22.163 8.139 -4.702 1.00 58.38 93 TYR A C 1
ATOM 781 O O . TYR A 1 93 ? 21.352 9.055 -4.727 1.00 58.38 93 TYR A O 1
ATOM 789 N N . GLY A 1 94 ? 22.848 7.736 -5.778 1.00 60.31 94 GLY A N 1
ATOM 790 C CA . GLY A 1 94 ? 22.985 8.445 -7.061 1.00 60.31 94 GLY A CA 1
ATOM 791 C C . GLY A 1 94 ? 21.727 8.623 -7.930 1.00 60.31 94 GLY A C 1
ATOM 792 O O . GLY A 1 94 ? 21.787 8.353 -9.130 1.00 60.31 94 GLY A O 1
ATOM 793 N N . LEU A 1 95 ? 20.618 9.095 -7.355 1.00 63.12 95 LEU A N 1
ATOM 794 C CA . LEU A 1 95 ? 19.363 9.476 -8.010 1.00 63.12 95 LEU A CA 1
ATOM 795 C C . LEU A 1 95 ? 18.964 10.912 -7.615 1.00 63.12 95 LEU A C 1
ATOM 797 O O . LEU A 1 95 ? 19.181 11.318 -6.474 1.00 63.12 95 LEU A O 1
ATOM 801 N N . PRO A 1 96 ? 18.343 11.692 -8.518 1.00 77.75 96 PRO A N 1
ATOM 802 C CA . PRO A 1 96 ? 17.857 13.030 -8.194 1.00 77.75 96 PRO A CA 1
ATOM 803 C C . PRO A 1 96 ? 16.642 12.980 -7.246 1.00 77.75 96 PRO A C 1
ATOM 805 O O . PRO A 1 96 ? 15.641 12.324 -7.535 1.00 77.75 96 PRO A O 1
ATOM 808 N N . TRP A 1 97 ? 16.712 13.735 -6.143 1.00 67.00 97 TRP A N 1
ATOM 809 C CA . TRP A 1 97 ? 15.690 13.896 -5.090 1.00 67.00 97 TRP A CA 1
ATOM 810 C C . TRP A 1 97 ? 14.219 13.917 -5.525 1.00 67.00 97 TRP A C 1
ATOM 812 O O . TRP A 1 97 ? 13.428 13.135 -4.991 1.00 67.00 97 TRP A O 1
ATOM 822 N N . PRO A 1 98 ? 13.819 14.766 -6.490 1.00 77.81 98 PRO A N 1
ATOM 823 C CA . PRO A 1 98 ? 12.419 14.847 -6.892 1.00 77.81 98 PRO A CA 1
ATOM 824 C C . PRO A 1 98 ? 11.924 13.541 -7.514 1.00 77.81 98 PRO A C 1
ATOM 826 O O . PRO A 1 98 ? 10.759 13.193 -7.360 1.00 77.81 98 PRO A O 1
ATOM 829 N N . ARG A 1 99 ? 12.806 12.778 -8.169 1.00 77.75 99 ARG A N 1
ATOM 830 C CA . ARG A 1 99 ? 12.440 11.515 -8.814 1.00 77.75 99 ARG A CA 1
ATOM 831 C C . ARG A 1 99 ? 12.251 10.392 -7.799 1.00 77.75 99 ARG A C 1
ATOM 833 O O . ARG A 1 99 ? 11.303 9.626 -7.928 1.00 77.75 99 ARG A O 1
ATOM 840 N N . PHE A 1 100 ? 13.094 10.344 -6.765 1.00 81.75 100 PHE A N 1
ATOM 841 C CA . PHE A 1 100 ? 12.938 9.405 -5.651 1.00 81.75 100 PHE A CA 1
ATOM 842 C C . PHE A 1 100 ? 11.670 9.687 -4.837 1.00 81.75 100 PHE A C 1
ATOM 844 O O . PHE A 1 100 ? 10.913 8.763 -4.541 1.00 81.75 100 PHE A O 1
ATOM 851 N N . LEU A 1 101 ? 11.407 10.957 -4.510 1.00 84.94 101 LEU A N 1
ATOM 852 C CA . LEU A 1 101 ? 10.178 11.339 -3.814 1.00 84.94 101 LEU A CA 1
ATOM 853 C C . LEU A 1 101 ? 8.941 11.045 -4.660 1.00 84.94 101 LEU A C 1
ATOM 855 O O . LEU A 1 101 ? 8.014 10.419 -4.158 1.00 84.94 101 LEU A O 1
ATOM 859 N N . ALA A 1 102 ? 8.938 11.426 -5.940 1.00 85.81 102 ALA A N 1
ATOM 860 C CA . ALA A 1 102 ? 7.830 11.128 -6.843 1.00 85.81 102 ALA A CA 1
ATOM 861 C C . ALA A 1 102 ? 7.566 9.619 -6.929 1.00 85.81 102 ALA A C 1
ATOM 863 O O . ALA A 1 102 ? 6.418 9.197 -6.841 1.00 85.81 102 ALA A O 1
ATOM 864 N N . PHE A 1 103 ? 8.616 8.800 -7.030 1.00 86.62 103 PHE A N 1
ATOM 865 C CA . PHE A 1 103 ? 8.484 7.346 -6.997 1.00 86.62 103 PHE A CA 1
ATOM 866 C C . PHE A 1 103 ? 7.938 6.838 -5.658 1.00 86.62 103 PHE A C 1
ATOM 868 O O . PHE A 1 103 ? 7.036 6.010 -5.656 1.00 86.62 103 PHE A O 1
ATOM 875 N N . SER A 1 104 ? 8.430 7.354 -4.531 1.00 86.62 104 SER A N 1
ATOM 876 C CA . SER A 1 104 ? 8.000 6.937 -3.190 1.00 86.62 104 SER A CA 1
ATOM 877 C C . SER A 1 104 ? 6.530 7.268 -2.940 1.00 86.62 104 SER A C 1
ATOM 879 O O . SER A 1 104 ? 5.767 6.395 -2.538 1.00 86.62 104 SER A O 1
ATOM 881 N N . PHE A 1 105 ? 6.100 8.494 -3.251 1.00 92.25 105 PHE A N 1
ATOM 882 C CA . PHE A 1 105 ? 4.692 8.882 -3.170 1.00 92.25 105 PHE A CA 1
ATOM 883 C C . PHE A 1 105 ? 3.828 8.064 -4.125 1.00 92.25 105 PHE A C 1
ATOM 885 O O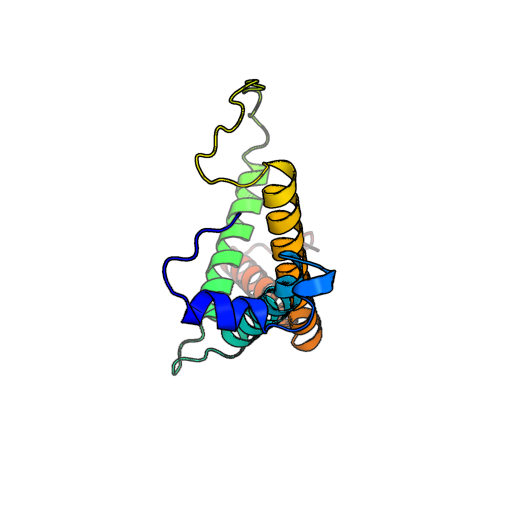 . PHE A 1 105 ? 2.771 7.588 -3.728 1.00 92.25 105 PHE A O 1
ATOM 892 N N . ALA A 1 106 ? 4.277 7.843 -5.361 1.00 90.69 106 ALA A N 1
ATOM 893 C CA . ALA A 1 106 ? 3.505 7.074 -6.327 1.00 90.69 106 ALA A CA 1
ATOM 894 C C . ALA A 1 106 ? 3.401 5.586 -5.938 1.00 90.69 106 ALA A C 1
ATOM 896 O O . ALA A 1 106 ? 2.337 4.990 -6.088 1.00 90.69 106 ALA A O 1
ATOM 897 N N . ALA A 1 107 ? 4.460 4.992 -5.382 1.00 90.00 107 ALA A N 1
ATOM 898 C CA . ALA A 1 107 ? 4.458 3.624 -4.870 1.00 90.00 107 ALA A CA 1
ATOM 899 C C . ALA A 1 107 ? 3.573 3.481 -3.623 1.00 90.00 107 ALA A C 1
ATOM 901 O O . ALA A 1 107 ? 2.802 2.527 -3.543 1.00 90.00 107 ALA A O 1
ATOM 902 N N . LEU A 1 108 ? 3.627 4.440 -2.690 1.00 92.81 108 LEU A N 1
ATOM 903 C CA . LEU A 1 108 ? 2.750 4.469 -1.516 1.00 92.81 108 LEU A CA 1
ATOM 904 C C . LEU A 1 108 ? 1.284 4.630 -1.923 1.00 92.81 108 LEU A C 1
ATOM 906 O O . LEU A 1 108 ? 0.453 3.847 -1.482 1.00 92.81 108 LEU A O 1
ATOM 910 N N . SER A 1 109 ? 0.965 5.567 -2.817 1.00 94.00 109 SER A N 1
ATOM 911 C CA . SER A 1 109 ? -0.396 5.743 -3.339 1.00 94.00 109 SER A CA 1
ATOM 912 C C . SER A 1 109 ? -0.892 4.509 -4.092 1.00 94.00 109 SER A C 1
ATOM 914 O O . SER A 1 109 ? -2.042 4.115 -3.929 1.00 94.00 109 SER A O 1
ATOM 916 N N . SER A 1 110 ? -0.027 3.866 -4.881 1.00 94.19 110 SER A N 1
ATOM 917 C CA . SER A 1 110 ? -0.335 2.607 -5.572 1.00 94.19 110 SER A CA 1
ATOM 918 C C . SER A 1 110 ? -0.638 1.484 -4.575 1.00 94.19 110 SER A C 1
ATOM 920 O O . SER A 1 110 ? -1.638 0.783 -4.708 1.00 94.19 110 SER A O 1
ATOM 922 N N . CYS A 1 111 ? 0.185 1.362 -3.532 1.00 92.19 111 CYS A N 1
ATOM 923 C CA . CYS A 1 111 ? -0.010 0.403 -2.449 1.00 92.19 111 CYS A CA 1
ATOM 924 C C . CYS A 1 111 ? -1.333 0.651 -1.710 1.00 92.19 111 CYS A C 1
ATOM 926 O O . CYS A 1 111 ? -2.129 -0.273 -1.569 1.00 92.19 111 CYS A O 1
ATOM 928 N N . LEU A 1 112 ? -1.615 1.902 -1.324 1.00 93.50 112 LEU A N 1
ATOM 929 C CA . LEU A 1 112 ? -2.865 2.297 -0.666 1.00 93.50 112 LEU A CA 1
ATOM 930 C C . LEU A 1 112 ? -4.090 2.020 -1.541 1.00 93.50 112 LEU A C 1
ATOM 932 O O . LEU A 1 112 ? -5.088 1.508 -1.047 1.00 93.50 112 LEU A O 1
ATOM 936 N N . ALA A 1 113 ? -4.021 2.316 -2.839 1.00 94.19 113 ALA A N 1
ATOM 937 C CA . ALA A 1 113 ? -5.109 2.020 -3.763 1.00 94.19 113 ALA A CA 1
ATOM 938 C C . ALA A 1 113 ? -5.366 0.508 -3.872 1.00 94.19 113 ALA A C 1
ATOM 940 O O . ALA A 1 113 ? -6.520 0.083 -3.854 1.00 94.19 113 ALA A O 1
ATOM 941 N N . GLY A 1 114 ? -4.306 -0.305 -3.939 1.00 90.69 114 GLY A N 1
ATOM 942 C CA . GLY A 1 114 ? -4.415 -1.766 -3.959 1.00 90.69 114 GLY A CA 1
ATOM 943 C C . GLY A 1 114 ? -5.023 -2.326 -2.678 1.00 90.69 114 GLY A C 1
ATOM 944 O O . GLY A 1 114 ? -5.933 -3.151 -2.736 1.00 90.69 114 GLY A O 1
ATOM 945 N N . SER A 1 115 ? -4.571 -1.803 -1.537 1.00 90.75 115 SER A N 1
ATOM 946 C CA . SER A 1 115 ? -5.138 -2.033 -0.206 1.00 90.75 115 SER A CA 1
ATOM 947 C C . SER A 1 115 ? -6.654 -1.764 -0.233 1.00 90.75 115 SER A C 1
ATOM 949 O O . SER A 1 115 ? -7.469 -2.669 -0.071 1.00 90.75 115 SER A O 1
ATOM 951 N N . GLN A 1 116 ? -7.050 -0.549 -0.624 1.00 89.31 116 GLN A N 1
ATOM 952 C CA . GLN A 1 116 ? -8.436 -0.086 -0.575 1.00 89.31 116 GLN A CA 1
ATOM 953 C C . GLN A 1 116 ? -9.412 -0.909 -1.437 1.00 89.31 116 GLN A C 1
ATOM 955 O O . GLN A 1 116 ? -10.587 -1.037 -1.082 1.00 89.31 116 GLN A O 1
ATOM 960 N N . VAL A 1 117 ? -8.957 -1.472 -2.563 1.00 90.00 117 VAL A N 1
ATOM 961 C CA . VAL A 1 117 ? -9.792 -2.319 -3.434 1.00 90.00 117 VAL A CA 1
ATOM 962 C C . VAL A 1 117 ? -10.245 -3.586 -2.708 1.00 90.00 117 VAL A C 1
ATOM 964 O O . VAL A 1 117 ? -11.424 -3.941 -2.767 1.00 90.00 117 VAL A O 1
ATOM 967 N N . VAL A 1 118 ? -9.336 -4.242 -1.987 1.00 85.25 118 VAL A N 1
ATOM 968 C CA . VAL A 1 118 ? -9.649 -5.446 -1.204 1.00 85.25 118 VAL A CA 1
ATOM 969 C C . VAL A 1 118 ? -10.499 -5.080 0.009 1.00 85.25 118 VAL A C 1
ATOM 971 O O . VAL A 1 118 ? -11.486 -5.766 0.293 1.00 85.25 118 VAL A O 1
ATOM 974 N N . HIS A 1 119 ? -10.193 -3.951 0.653 1.00 80.88 119 HIS A N 1
ATOM 975 C CA . HIS A 1 119 ? -10.974 -3.421 1.765 1.00 80.88 119 HIS A CA 1
ATOM 976 C C . HIS A 1 119 ? -12.456 -3.255 1.421 1.00 80.88 119 HIS A C 1
ATOM 978 O O . HIS A 1 119 ? -13.335 -3.660 2.187 1.00 80.88 119 HIS A O 1
ATOM 984 N N . ASN A 1 120 ? -12.744 -2.677 0.249 1.00 84.56 120 ASN A N 1
ATOM 985 C CA . ASN A 1 120 ? -14.112 -2.434 -0.204 1.00 84.56 120 ASN A CA 1
ATOM 986 C C . ASN A 1 120 ? -14.863 -3.737 -0.533 1.00 84.56 120 ASN A C 1
ATOM 988 O O . ASN A 1 120 ? -16.084 -3.787 -0.391 1.00 84.56 120 ASN A O 1
ATOM 992 N N . TYR A 1 121 ? -14.141 -4.786 -0.940 1.00 82.62 121 TYR A N 1
ATOM 993 C CA . TYR A 1 121 ? -14.719 -6.094 -1.247 1.00 82.62 121 TYR A CA 1
ATOM 994 C C . TYR A 1 121 ? -15.042 -6.907 0.018 1.00 82.62 121 TYR A C 1
ATOM 996 O O . TYR A 1 121 ? -16.133 -7.461 0.122 1.00 82.62 121 TYR A O 1
ATOM 1004 N N . TYR A 1 122 ? -14.130 -6.961 0.997 1.00 75.06 122 TYR A N 1
ATOM 1005 C CA . TYR A 1 122 ? -14.285 -7.809 2.191 1.00 75.06 122 TYR A CA 1
ATOM 1006 C C . TYR A 1 122 ? -14.920 -7.103 3.405 1.00 75.06 122 TYR A C 1
ATOM 1008 O O . TYR A 1 122 ? -15.338 -7.792 4.332 1.00 75.06 122 TYR A O 1
ATOM 1016 N N . LYS A 1 123 ? -14.997 -5.758 3.423 1.00 69.44 123 LYS A N 1
ATOM 1017 C CA . LYS A 1 123 ? -15.541 -4.914 4.518 1.00 69.44 123 LYS A CA 1
ATOM 1018 C C . LYS A 1 123 ? -15.321 -5.488 5.933 1.00 69.44 123 LYS A C 1
ATOM 1020 O O . LYS A 1 123 ? -16.283 -5.688 6.679 1.00 69.44 123 LYS A O 1
ATOM 1025 N N . PRO A 1 124 ? -14.064 -5.708 6.352 1.00 63.78 124 PRO A N 1
ATOM 1026 C CA . PRO A 1 124 ? -13.771 -6.385 7.614 1.00 63.78 124 PRO A CA 1
ATOM 1027 C C . PRO A 1 124 ? -14.221 -5.609 8.865 1.00 63.78 124 PRO A C 1
ATOM 1029 O O . PRO A 1 124 ? -14.329 -6.217 9.922 1.00 63.78 124 PRO A O 1
ATOM 1032 N N . LEU A 1 125 ? -14.479 -4.293 8.761 1.00 59.50 125 LEU A N 1
ATOM 1033 C CA . LEU A 1 125 ? -14.888 -3.423 9.877 1.00 59.50 125 LEU A CA 1
ATOM 1034 C C . LEU A 1 125 ? -16.410 -3.230 10.029 1.00 59.50 125 LEU A C 1
ATOM 1036 O O . LEU A 1 125 ? -16.823 -2.520 10.944 1.00 59.50 125 LEU A O 1
ATOM 1040 N N . ALA A 1 126 ? -17.257 -3.815 9.175 1.00 61.94 126 ALA A N 1
ATOM 1041 C CA . ALA A 1 126 ? -18.704 -3.558 9.225 1.00 61.94 126 ALA A CA 1
ATOM 1042 C C . ALA A 1 126 ? -19.383 -4.046 10.527 1.00 61.94 126 ALA A C 1
ATOM 1044 O O . ALA A 1 126 ? -20.481 -3.608 10.851 1.00 61.94 126 ALA A O 1
ATOM 1045 N N . ASP A 1 127 ? -18.734 -4.930 11.292 1.00 66.56 127 ASP A N 1
ATOM 1046 C CA . ASP A 1 127 ? -19.213 -5.448 12.578 1.00 66.56 127 ASP A CA 1
ATOM 1047 C C . ASP A 1 127 ? -18.744 -4.623 13.798 1.00 66.56 127 ASP A C 1
ATOM 1049 O O . ASP A 1 127 ? -19.091 -4.965 14.931 1.00 66.56 127 ASP A O 1
ATOM 1053 N N . MET A 1 128 ? -17.951 -3.555 13.610 1.00 56.69 128 MET A N 1
ATOM 1054 C CA . MET A 1 128 ? -17.288 -2.844 14.721 1.00 56.69 128 MET A CA 1
ATOM 1055 C C . MET A 1 128 ? -18.273 -2.101 15.601 1.00 56.69 128 MET A C 1
ATOM 1057 O O . MET A 1 128 ? -18.175 -2.177 16.824 1.00 56.69 128 MET A O 1
ATOM 1061 N N . ASP A 1 129 ? -19.228 -1.415 14.984 1.00 65.12 129 ASP A N 1
ATOM 1062 C CA . ASP A 1 129 ? -20.190 -0.580 15.697 1.00 65.12 129 ASP A CA 1
ATOM 1063 C C . ASP A 1 129 ? -21.068 -1.424 16.626 1.00 65.12 129 ASP A C 1
ATOM 1065 O O . ASP A 1 129 ? -21.336 -1.030 17.757 1.00 65.12 129 ASP A O 1
ATOM 1069 N N . ILE A 1 130 ? -21.401 -2.651 16.207 1.00 70.25 130 ILE A N 1
ATOM 1070 C CA . ILE A 1 130 ? -22.139 -3.627 17.020 1.00 70.25 130 ILE A CA 1
ATOM 1071 C C . ILE A 1 130 ? -21.312 -4.057 18.242 1.00 70.25 130 ILE A C 1
ATOM 1073 O O . ILE A 1 130 ? -21.852 -4.234 19.335 1.00 70.25 130 ILE A O 1
ATOM 1077 N N . LEU A 1 131 ? -19.996 -4.242 18.084 1.00 72.62 131 LEU A N 1
ATOM 1078 C CA . LEU A 1 131 ? -19.107 -4.610 19.192 1.00 72.62 131 LEU A CA 1
ATOM 1079 C C . LEU A 1 131 ? -18.866 -3.439 20.154 1.00 72.62 131 LEU A C 1
ATOM 1081 O O . LEU A 1 131 ? -18.794 -3.657 21.361 1.00 72.62 131 LEU A O 1
ATOM 1085 N N . ILE A 1 132 ? -18.778 -2.213 19.639 1.00 66.94 132 ILE A N 1
ATOM 1086 C CA . ILE A 1 132 ? -18.640 -0.993 20.443 1.00 66.94 132 ILE A CA 1
ATOM 1087 C C . ILE A 1 132 ? -19.922 -0.736 21.238 1.00 66.94 132 ILE A C 1
ATOM 1089 O O . ILE A 1 132 ? -19.841 -0.500 22.440 1.00 66.94 132 ILE A O 1
ATOM 1093 N N . GLN A 1 133 ? -21.096 -0.855 20.610 1.00 71.50 133 GLN A N 1
ATOM 1094 C CA . GLN A 1 133 ? -22.388 -0.717 21.290 1.00 71.50 133 GLN A CA 1
ATOM 1095 C C . GLN A 1 133 ? -22.528 -1.715 22.440 1.00 71.50 133 GLN A C 1
ATOM 1097 O O . GLN A 1 133 ? -22.876 -1.315 23.547 1.00 71.50 133 GLN A O 1
ATOM 1102 N N . LYS A 1 134 ? -22.152 -2.983 22.226 1.00 76.44 134 LYS A N 1
ATOM 1103 C CA . LYS A 1 134 ? -22.161 -4.000 23.289 1.00 76.44 134 LYS A CA 1
ATOM 1104 C C . LYS A 1 134 ? -21.235 -3.666 24.457 1.00 76.44 134 LYS A C 1
ATOM 1106 O O . LYS A 1 134 ? -21.586 -3.941 25.602 1.00 76.44 134 LYS A O 1
ATOM 1111 N N . GLU A 1 135 ? -20.056 -3.103 24.196 1.00 69.94 135 GLU A N 1
ATOM 1112 C CA . GLU A 1 135 ? -19.123 -2.729 25.265 1.00 69.94 135 GLU A CA 1
ATOM 1113 C C . GLU A 1 135 ? -19.607 -1.478 26.019 1.00 69.94 135 GLU A C 1
ATOM 1115 O O . GLU A 1 135 ? -19.538 -1.435 27.245 1.00 69.94 135 GLU A O 1
ATOM 1120 N N . VAL A 1 136 ? -20.176 -0.492 25.312 1.00 70.56 136 VAL A N 1
ATOM 1121 C CA . VAL A 1 136 ? -20.803 0.698 25.914 1.00 70.56 136 VAL A CA 1
ATOM 1122 C C . VAL A 1 136 ? -22.007 0.309 26.774 1.00 70.56 136 VAL A C 1
ATOM 1124 O O . VAL A 1 136 ? -22.128 0.794 27.896 1.00 70.56 136 VAL A O 1
ATOM 1127 N N . GLU A 1 137 ? -22.869 -0.593 26.302 1.00 73.50 137 GLU A N 1
ATOM 1128 C CA . GLU A 1 137 ? -23.987 -1.138 27.083 1.00 73.50 137 GLU A CA 1
ATOM 1129 C C . GLU A 1 137 ? -23.503 -1.885 28.327 1.00 73.50 137 GLU A C 1
ATOM 1131 O O . GLU A 1 137 ? -24.025 -1.660 29.419 1.00 73.50 137 GLU A O 1
ATOM 1136 N N . ARG A 1 138 ? -22.464 -2.721 28.199 1.00 73.50 138 ARG A N 1
ATOM 1137 C CA . ARG A 1 138 ? -21.875 -3.425 29.345 1.00 73.50 138 ARG A CA 1
ATOM 1138 C C . ARG A 1 138 ? -21.343 -2.437 30.392 1.00 73.50 138 ARG A C 1
ATOM 1140 O O . ARG A 1 138 ? -21.597 -2.623 31.578 1.00 73.50 138 ARG A O 1
ATOM 1147 N N . LEU A 1 139 ? -20.678 -1.363 29.959 1.00 73.50 139 LEU A N 1
ATOM 1148 C CA . LEU A 1 139 ? -20.186 -0.299 30.842 1.00 73.50 139 LEU A CA 1
ATOM 1149 C C . LEU A 1 139 ? -21.320 0.524 31.478 1.00 73.50 139 LEU A C 1
ATOM 1151 O O . LEU A 1 139 ? -21.186 0.932 32.632 1.00 73.50 139 LEU A O 1
ATOM 1155 N N . LYS A 1 140 ? -22.437 0.756 30.771 1.00 73.25 140 LYS A N 1
ATOM 1156 C CA . LYS A 1 140 ? -23.636 1.409 31.334 1.00 73.25 140 LYS A CA 1
ATOM 1157 C C . LYS A 1 140 ? -24.268 0.562 32.443 1.00 73.25 140 LYS A C 1
ATOM 1159 O O . LYS A 1 140 ? -24.615 1.106 33.490 1.00 73.25 140 LYS A O 1
ATOM 1164 N N . LEU A 1 141 ? -24.357 -0.756 32.239 1.00 75.06 141 LEU A N 1
ATOM 1165 C CA . LEU A 1 141 ? -24.867 -1.710 33.231 1.00 75.06 141 LEU A CA 1
ATOM 1166 C C . LEU A 1 141 ? -23.949 -1.816 34.455 1.00 75.06 141 LEU A C 1
ATOM 1168 O O . LEU A 1 141 ? -24.434 -1.809 35.581 1.00 75.06 141 LEU A O 1
ATOM 1172 N N . GLU A 1 142 ? -22.631 -1.870 34.245 1.00 78.00 142 GLU A N 1
ATOM 1173 C CA . GLU A 1 142 ? -21.641 -1.950 35.327 1.00 78.00 142 GLU A CA 1
ATOM 1174 C C . GLU A 1 142 ? -21.596 -0.670 36.172 1.00 78.00 142 GLU A C 1
ATOM 1176 O O . GLU A 1 142 ? -21.471 -0.734 37.393 1.00 78.00 142 GLU A O 1
ATOM 1181 N N . LYS A 1 143 ? -21.737 0.502 35.539 1.00 72.44 143 LYS A N 1
ATOM 1182 C CA . LYS A 1 143 ? -21.721 1.796 36.239 1.00 72.44 143 LYS A CA 1
ATOM 1183 C C . LYS A 1 143 ? -23.089 2.239 36.762 1.00 72.44 143 LYS A C 1
ATOM 1185 O O . LYS A 1 143 ? -23.156 3.259 37.441 1.00 72.44 143 LYS A O 1
ATOM 1190 N N . GLY A 1 144 ? -24.167 1.512 36.457 1.00 62.25 144 GLY A N 1
ATOM 1191 C CA . GLY A 1 144 ? -25.528 1.873 36.868 1.00 62.25 144 GLY A CA 1
ATOM 1192 C C . GLY A 1 144 ? -26.016 3.210 36.292 1.00 62.25 144 GLY A C 1
ATOM 1193 O O . GLY A 1 144 ? -26.874 3.855 36.888 1.00 62.25 144 GLY A O 1
ATOM 1194 N N . ILE A 1 145 ? -25.457 3.649 35.158 1.00 58.94 145 ILE A N 1
ATOM 1195 C CA . ILE A 1 145 ? -25.779 4.939 34.534 1.00 58.94 145 ILE A CA 1
ATOM 1196 C C . ILE A 1 145 ? -26.837 4.702 33.450 1.00 58.94 145 ILE A C 1
ATOM 1198 O O . ILE A 1 145 ? -26.522 4.325 32.319 1.00 58.94 145 ILE A O 1
ATOM 1202 N N . VAL A 1 146 ? -28.103 4.926 33.810 1.00 62.06 146 VAL A N 1
ATOM 1203 C CA . VAL A 1 146 ? -29.223 5.087 32.870 1.00 62.06 146 VAL A CA 1
ATOM 1204 C C . VAL A 1 146 ? -29.210 6.544 32.407 1.00 62.06 146 VAL A C 1
ATOM 1206 O O . VAL A 1 146 ? -29.899 7.381 32.977 1.00 62.06 146 VAL A O 1
ATOM 1209 N N . ASP A 1 147 ? -28.359 6.880 31.438 1.00 57.88 147 ASP A N 1
ATOM 1210 C CA . ASP A 1 147 ? -28.386 8.206 30.809 1.00 57.88 147 ASP A CA 1
ATOM 1211 C C . ASP A 1 147 ? -28.722 8.068 29.317 1.00 57.88 147 ASP A C 1
ATOM 1213 O O . ASP A 1 147 ? -27.973 7.468 28.530 1.00 57.88 147 ASP A O 1
ATOM 1217 N N . ASP A 1 148 ? -29.898 8.594 28.965 1.00 61.84 148 ASP A N 1
ATOM 1218 C CA . ASP A 1 148 ? -30.524 8.582 27.638 1.00 61.84 148 ASP A CA 1
ATOM 1219 C C . ASP A 1 148 ? -29.846 9.536 26.631 1.00 61.84 148 ASP A C 1
ATOM 1221 O O . ASP A 1 148 ? -30.230 9.573 25.461 1.00 61.84 148 ASP A O 1
ATOM 1225 N N . ASN A 1 149 ? -28.813 10.288 27.035 1.00 52.41 149 ASN A N 1
ATOM 1226 C CA . ASN A 1 149 ? -28.185 11.314 26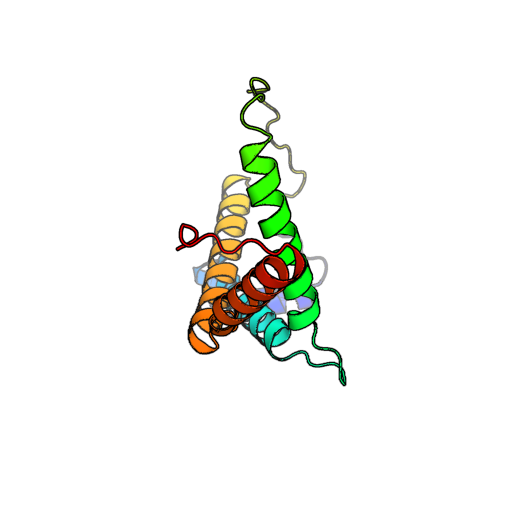.188 1.00 52.41 149 ASN A CA 1
ATOM 1227 C C . ASN A 1 149 ? -26.994 10.845 25.333 1.00 52.41 149 ASN A C 1
ATOM 1229 O O . ASN A 1 149 ? -26.351 11.669 24.686 1.00 52.41 149 ASN A O 1
ATOM 1233 N N . LEU A 1 150 ? -26.682 9.547 25.290 1.00 58.25 150 LEU A N 1
ATOM 1234 C CA . LEU A 1 150 ? -25.587 9.017 24.463 1.00 58.25 150 LEU A CA 1
ATOM 1235 C C . LEU A 1 150 ? -26.140 8.337 23.196 1.00 58.25 150 LEU A C 1
ATOM 1237 O O . LEU A 1 150 ? -26.226 7.108 23.138 1.00 58.25 150 LEU A O 1
ATOM 1241 N N . LYS A 1 151 ? -26.558 9.156 22.224 1.00 49.72 151 LYS A N 1
ATOM 1242 C CA . LYS A 1 151 ? -26.901 8.772 20.844 1.00 49.72 151 LYS A CA 1
ATOM 1243 C C . LYS A 1 151 ? -25.843 9.272 19.871 1.00 49.72 151 LYS A C 1
ATOM 1245 O O . LYS A 1 151 ? -25.357 10.405 20.080 1.00 49.72 151 LYS A O 1
#

Secondary structure (DSSP, 8-state):
----S-HHHHHHHHTSTTHHHHGGGGGHHHHHHHHHHHHHHHHH-EETTEEHHHHHHHHHHHHHHHHHHHHHH--S----------------SSS-HHHHHHHHHHHHHHHHHHHHHHHHHH-TTTTHHHHHHHHHHHHHHHHT---TT--

Sequence (151 aa):
MWNFRSKRLAQLLRNYPGYKTIGEFAFLPVFFVAGAALEFVMINWHFGEVNFYKTFKRRQVKEKAEEIVNKYLAKTTHQACLFSTLWIVKMPYGLPWPRFLAFSFAALSSCLAGSQVVHNYYKPLADMDILIQKEVERLKLEKGIVDDNLK

pLDDT: mean 71.91, std 14.82, range [35.44, 94.88]

Foldseek 3Di:
DDDDPDPVVVVVQVPQPCCVPPNPCSCLLVLLQVLLVVLVCLLPVDDPPDRPVVVVLVVVLVVVVVVVVVVVVPPDDDDDDDPDDDDPDPDPDPDDPVVVVVSVVSSVVSSVNSNVVNCVVPVSCPCSVVVSVVVVVVVCVVVVDPDPPDD

Radius of gyration: 23.98 Å; chains: 1; bounding box: 57×48×59 Å